Protein AF-A0A060BVV2-F1 (afdb_monomer_lite)

Structure (mmCIF, N/CA/C/O backbone):
data_AF-A0A060BVV2-F1
#
_entry.id   AF-A0A060BVV2-F1
#
loop_
_atom_site.group_PDB
_atom_site.id
_atom_site.type_symbol
_atom_site.label_atom_id
_atom_site.label_alt_id
_atom_site.label_comp_id
_atom_site.la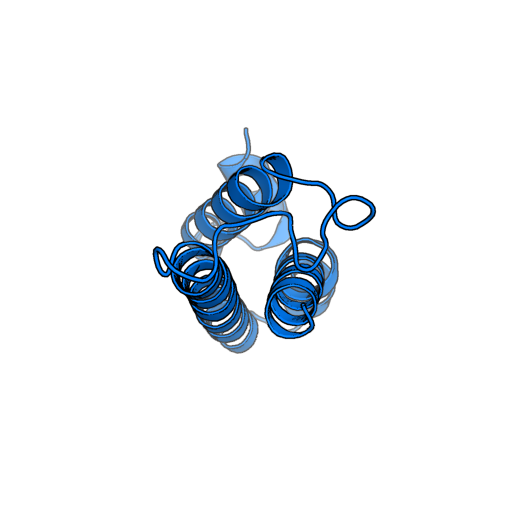bel_asym_id
_atom_site.label_entity_id
_atom_site.label_seq_id
_atom_site.pdbx_PDB_ins_code
_atom_site.Cartn_x
_atom_site.Cartn_y
_atom_site.Cartn_z
_atom_site.occupancy
_atom_site.B_iso_or_equiv
_atom_site.auth_seq_id
_atom_site.auth_comp_id
_atom_site.auth_asym_id
_atom_site.auth_atom_id
_atom_site.pdbx_PDB_model_num
ATOM 1 N N . MET A 1 1 ? 10.329 5.323 15.107 1.00 74.25 1 MET A N 1
ATOM 2 C CA . MET A 1 1 ? 9.624 6.418 14.407 1.00 74.25 1 MET A CA 1
ATOM 3 C C . MET A 1 1 ? 8.370 5.903 13.708 1.00 74.25 1 MET A C 1
ATOM 5 O O . MET A 1 1 ? 7.292 6.220 14.181 1.00 74.25 1 MET A O 1
ATOM 9 N N . LEU A 1 2 ? 8.480 5.040 12.684 1.00 87.19 2 LEU A N 1
ATOM 10 C CA . LEU A 1 2 ? 7.312 4.551 11.927 1.00 87.19 2 LEU A CA 1
ATOM 11 C C . LEU A 1 2 ? 6.281 3.800 12.787 1.00 87.19 2 LEU A C 1
ATOM 13 O O . LEU A 1 2 ? 5.104 4.111 12.706 1.00 87.19 2 LEU A O 1
ATOM 17 N N . MET A 1 3 ? 6.725 2.881 13.656 1.00 89.69 3 MET A N 1
ATOM 18 C CA . MET A 1 3 ? 5.846 2.161 14.598 1.00 89.69 3 MET A CA 1
ATOM 19 C C . MET A 1 3 ? 5.041 3.093 15.513 1.00 89.69 3 MET A C 1
ATOM 21 O O . MET A 1 3 ? 3.891 2.803 15.809 1.00 89.69 3 MET A O 1
ATOM 25 N N . ILE A 1 4 ? 5.647 4.198 15.962 1.00 90.81 4 ILE A N 1
ATOM 26 C CA . ILE A 1 4 ? 4.978 5.170 16.836 1.00 90.81 4 ILE A CA 1
ATOM 27 C C . ILE A 1 4 ? 3.900 5.902 16.037 1.00 90.81 4 ILE A C 1
ATOM 29 O O . ILE A 1 4 ? 2.756 5.929 16.469 1.00 90.81 4 ILE A O 1
ATOM 33 N N . PHE A 1 5 ? 4.239 6.379 14.835 1.00 93.00 5 PHE A N 1
ATOM 34 C CA . PHE A 1 5 ? 3.288 7.039 13.942 1.00 93.00 5 PHE A CA 1
ATOM 35 C C . PHE A 1 5 ? 2.056 6.167 13.670 1.00 93.00 5 PHE A C 1
ATOM 37 O O . PHE A 1 5 ? 0.932 6.599 13.900 1.00 93.00 5 PHE A O 1
ATOM 44 N N . VAL A 1 6 ? 2.239 4.915 13.240 1.00 93.19 6 VAL A N 1
ATOM 45 C CA . VAL A 1 6 ? 1.084 4.054 12.936 1.00 93.19 6 VAL A CA 1
ATOM 46 C C . VAL A 1 6 ? 0.302 3.649 14.189 1.00 93.19 6 VAL A C 1
ATOM 48 O O . VAL A 1 6 ? -0.912 3.495 14.109 1.00 93.19 6 VAL A O 1
ATOM 51 N N . ALA A 1 7 ? 0.951 3.534 15.353 1.00 93.25 7 ALA A N 1
ATOM 52 C CA . ALA A 1 7 ? 0.252 3.302 16.615 1.00 93.25 7 ALA A CA 1
ATOM 53 C C . ALA A 1 7 ? -0.613 4.501 17.028 1.00 93.25 7 ALA A C 1
ATOM 55 O O . ALA A 1 7 ? -1.695 4.301 17.573 1.00 93.25 7 ALA A O 1
ATOM 56 N N . GLU A 1 8 ? -0.164 5.727 16.753 1.00 93.44 8 GLU A N 1
ATOM 57 C CA . GLU A 1 8 ? -0.951 6.945 16.979 1.00 93.44 8 GLU A CA 1
ATOM 58 C C . GLU A 1 8 ? -2.166 7.029 16.045 1.00 93.44 8 GLU A C 1
ATOM 60 O O . GLU A 1 8 ? -3.204 7.538 16.457 1.00 93.44 8 GLU A O 1
ATOM 65 N N . GLN A 1 9 ? -2.063 6.511 14.814 1.00 92.62 9 GLN A N 1
ATOM 66 C CA . GLN A 1 9 ? -3.170 6.544 13.849 1.00 92.62 9 GLN A CA 1
ATOM 67 C C . GLN A 1 9 ? -4.181 5.403 14.036 1.00 92.62 9 GLN A C 1
ATOM 69 O O . GLN A 1 9 ? -5.378 5.614 13.856 1.00 92.62 9 GLN A O 1
ATOM 74 N N . PHE A 1 10 ? -3.714 4.191 14.358 1.00 93.00 10 PHE A N 1
ATOM 75 C CA . PHE A 1 10 ? -4.532 2.967 14.282 1.00 93.00 10 PHE A CA 1
ATOM 76 C C . PHE A 1 10 ? -4.599 2.174 15.595 1.00 93.00 10 PHE A C 1
ATOM 78 O O . PHE A 1 10 ? -5.321 1.182 15.688 1.00 93.00 10 PHE A O 1
ATOM 85 N N . GLY A 1 11 ? -3.857 2.594 16.621 1.00 90.25 11 GLY A N 1
ATOM 86 C CA . GLY A 1 11 ? -3.724 1.876 17.885 1.00 90.25 11 GLY A CA 1
ATOM 87 C C . GLY A 1 11 ? -2.604 0.830 17.883 1.00 90.25 11 GLY A C 1
ATOM 88 O O . GLY A 1 11 ? -2.151 0.340 16.850 1.00 90.25 11 GLY A O 1
ATOM 89 N N . GLN A 1 12 ? -2.149 0.470 19.086 1.00 91.44 12 GLN A N 1
ATOM 90 C CA . GLN A 1 12 ? -1.034 -0.466 19.294 1.00 91.44 12 GLN A CA 1
ATOM 91 C C . GLN A 1 12 ? -1.222 -1.856 18.656 1.00 91.44 12 GLN A C 1
ATOM 93 O O . GLN A 1 12 ? -0.251 -2.349 18.081 1.00 91.44 12 GLN A O 1
ATOM 98 N N . PRO A 1 13 ? -2.411 -2.497 18.703 1.00 92.12 13 PRO A N 1
ATOM 99 C CA . PRO A 1 13 ? -2.588 -3.827 18.114 1.00 92.12 13 PRO A CA 1
ATOM 100 C C . PRO A 1 13 ? -2.324 -3.865 16.602 1.00 92.12 13 PRO A C 1
ATOM 102 O O . PRO A 1 13 ? -1.782 -4.840 16.093 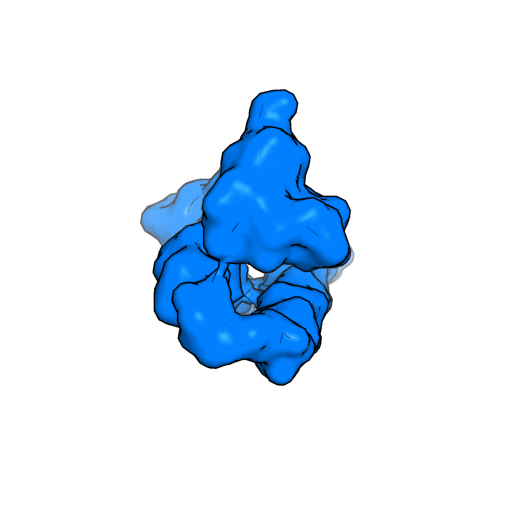1.00 92.12 13 PRO A O 1
ATOM 105 N N . GLU A 1 14 ? -2.649 -2.779 15.900 1.00 92.62 14 GLU A N 1
ATOM 106 C CA . GLU A 1 14 ? -2.585 -2.683 14.436 1.00 92.62 14 GLU A CA 1
ATOM 107 C C . GLU A 1 14 ? -1.247 -2.134 13.927 1.00 92.62 14 GLU A C 1
ATOM 109 O O . GLU A 1 14 ? -0.887 -2.287 12.755 1.00 92.62 14 GLU A O 1
ATOM 114 N N . ALA A 1 15 ? -0.480 -1.510 14.822 1.00 93.94 15 ALA A N 1
ATOM 115 C CA . ALA A 1 15 ? 0.742 -0.789 14.508 1.00 93.94 15 ALA A CA 1
ATOM 116 C C . ALA A 1 15 ? 1.814 -1.666 13.846 1.00 93.94 15 ALA A C 1
ATOM 118 O O . ALA A 1 15 ? 2.498 -1.219 12.928 1.00 93.94 15 ALA A O 1
ATOM 119 N N . GLY A 1 16 ? 1.979 -2.913 14.293 1.00 96.06 16 GLY A N 1
ATOM 120 C CA . GLY A 1 16 ? 3.008 -3.804 13.749 1.00 96.06 16 GLY A CA 1
ATOM 121 C C . GLY A 1 16 ? 2.798 -4.092 12.261 1.00 96.06 16 GLY A C 1
ATOM 122 O O . GLY A 1 16 ? 3.704 -3.903 11.447 1.00 96.06 16 GLY A O 1
ATOM 123 N N . GLU A 1 17 ? 1.579 -4.491 11.908 1.00 96.94 17 GLU A N 1
ATOM 124 C CA . GLU A 1 17 ? 1.208 -4.837 10.537 1.00 96.94 17 GLU A CA 1
ATOM 125 C C . GLU A 1 17 ? 1.157 -3.593 9.637 1.00 96.94 17 GLU A C 1
ATOM 127 O O . GLU A 1 17 ? 1.731 -3.590 8.545 1.00 96.94 17 GLU A O 1
ATOM 132 N N . ALA A 1 18 ? 0.590 -2.491 10.137 1.00 97.38 18 ALA A N 1
ATOM 133 C CA . ALA A 1 18 ? 0.519 -1.231 9.402 1.00 97.38 18 ALA A CA 1
ATOM 134 C C . ALA A 1 18 ? 1.919 -0.661 9.104 1.00 97.38 18 ALA A C 1
ATOM 136 O O . ALA A 1 18 ? 2.184 -0.209 7.989 1.00 97.38 18 ALA A O 1
ATOM 137 N N . ALA A 1 19 ? 2.848 -0.726 10.069 1.00 97.31 19 ALA A N 1
ATOM 138 C CA . ALA A 1 19 ? 4.235 -0.307 9.863 1.00 97.31 19 ALA A CA 1
ATOM 139 C C . ALA A 1 19 ? 4.942 -1.179 8.822 1.00 97.31 19 ALA A C 1
ATOM 141 O O . ALA A 1 19 ? 5.689 -0.653 7.995 1.00 97.31 19 ALA A O 1
ATOM 142 N N . TYR A 1 20 ? 4.719 -2.496 8.851 1.00 97.56 20 TYR A N 1
ATOM 143 C CA . TYR A 1 20 ? 5.306 -3.405 7.871 1.00 97.56 20 TYR A CA 1
ATOM 144 C C . TYR A 1 20 ? 4.837 -3.070 6.452 1.00 97.56 20 TYR A C 1
ATOM 146 O O . TYR A 1 20 ? 5.669 -2.956 5.546 1.00 97.56 20 TYR A O 1
ATOM 154 N N . ILE A 1 21 ? 3.527 -2.884 6.263 1.00 98.25 21 ILE A N 1
ATOM 155 C CA . ILE A 1 21 ? 2.944 -2.579 4.954 1.00 98.25 21 ILE A CA 1
ATOM 156 C C . ILE A 1 21 ? 3.463 -1.237 4.448 1.00 98.25 21 ILE A C 1
ATOM 158 O O . ILE A 1 21 ? 3.988 -1.173 3.340 1.00 98.25 21 ILE A O 1
ATOM 162 N N . LEU A 1 22 ? 3.392 -0.192 5.276 1.00 97.56 22 LEU A N 1
ATOM 163 C CA . LEU A 1 22 ? 3.830 1.149 4.899 1.00 97.56 22 LEU A CA 1
ATOM 164 C C . LEU A 1 22 ? 5.325 1.183 4.550 1.00 97.56 22 LEU A C 1
ATOM 166 O O . LEU A 1 22 ? 5.714 1.744 3.530 1.00 97.56 22 LEU A O 1
ATOM 170 N N . ASN A 1 23 ? 6.173 0.520 5.341 1.00 97.62 23 ASN A N 1
ATOM 171 C CA . ASN A 1 23 ? 7.602 0.423 5.044 1.00 97.62 23 ASN A CA 1
ATOM 172 C C . ASN A 1 23 ? 7.877 -0.341 3.738 1.00 97.62 23 ASN A C 1
ATOM 174 O O . ASN A 1 23 ? 8.745 0.048 2.956 1.00 97.62 23 ASN A O 1
ATOM 178 N N . THR A 1 24 ? 7.141 -1.428 3.498 1.00 98.12 24 THR A N 1
ATOM 179 C CA . THR A 1 24 ? 7.282 -2.239 2.283 1.00 98.12 24 THR A CA 1
ATOM 180 C C . THR A 1 24 ? 6.841 -1.455 1.050 1.00 98.12 24 THR A C 1
ATOM 182 O O . THR A 1 24 ? 7.596 -1.395 0.083 1.00 98.12 24 THR A O 1
ATOM 185 N N . TYR A 1 25 ? 5.698 -0.768 1.122 1.00 97.81 25 TYR A N 1
ATOM 186 C CA . TYR A 1 25 ? 5.212 0.136 0.083 1.00 97.81 25 TYR A CA 1
ATOM 187 C C . TYR A 1 25 ? 6.239 1.218 -0.263 1.00 97.81 25 TYR A C 1
ATOM 189 O O . TYR A 1 25 ? 6.561 1.396 -1.437 1.00 97.81 25 TYR A O 1
ATOM 197 N N . CYS A 1 26 ? 6.794 1.905 0.743 1.00 96.69 26 CYS A N 1
ATOM 198 C CA . CYS A 1 26 ? 7.795 2.947 0.517 1.00 96.69 26 CYS A CA 1
ATOM 199 C C . CYS A 1 26 ? 9.044 2.391 -0.178 1.00 96.69 26 CYS A C 1
ATOM 201 O O . CYS A 1 26 ? 9.562 3.015 -1.097 1.00 96.69 26 CYS A O 1
ATOM 203 N N . ARG A 1 27 ? 9.510 1.203 0.229 1.00 96.81 27 ARG A N 1
ATOM 204 C CA . ARG A 1 27 ? 10.673 0.545 -0.383 1.00 96.81 27 ARG A CA 1
ATOM 205 C C . ARG A 1 27 ? 10.408 0.098 -1.820 1.00 96.81 27 ARG A C 1
ATOM 207 O O . ARG A 1 27 ? 11.313 0.158 -2.646 1.00 96.81 27 ARG A O 1
ATOM 214 N N . TYR A 1 28 ? 9.208 -0.389 -2.120 1.00 96.69 28 TYR A N 1
ATOM 215 C CA . TYR A 1 28 ? 8.850 -0.768 -3.486 1.00 96.69 28 TYR A CA 1
ATOM 216 C C . TYR A 1 28 ? 8.709 0.469 -4.375 1.00 96.69 28 TYR A C 1
ATOM 218 O O . TYR A 1 28 ? 9.346 0.546 -5.421 1.00 96.69 28 TYR A O 1
ATOM 226 N N . SER A 1 29 ? 7.983 1.484 -3.907 1.00 94.50 29 SER A N 1
ATOM 227 C CA . SER A 1 29 ? 7.739 2.730 -4.648 1.00 94.50 29 SER A CA 1
ATOM 228 C C . SER A 1 29 ? 8.985 3.612 -4.788 1.00 94.50 29 SER A C 1
ATOM 230 O O . SER A 1 29 ? 9.002 4.520 -5.609 1.00 94.50 29 SER A O 1
ATOM 232 N N . SER A 1 30 ? 10.053 3.361 -4.021 1.00 95.88 30 SER A N 1
ATOM 233 C CA . SER A 1 30 ? 11.339 4.040 -4.221 1.00 95.88 30 SER A CA 1
ATOM 234 C C . SER A 1 30 ? 12.166 3.468 -5.375 1.00 95.88 30 SER A C 1
ATOM 236 O O . SER A 1 30 ? 13.175 4.069 -5.731 1.00 95.88 30 SER A O 1
ATOM 238 N N . ARG A 1 31 ? 11.798 2.299 -5.927 1.00 96.06 31 ARG A N 1
ATOM 239 C CA . ARG A 1 31 ? 12.502 1.691 -7.073 1.00 96.06 31 ARG A CA 1
ATOM 240 C C . ARG A 1 31 ? 12.288 2.517 -8.346 1.00 96.06 31 ARG A C 1
ATOM 242 O O . ARG A 1 31 ? 13.235 2.750 -9.086 1.00 96.06 31 ARG A O 1
ATOM 249 N N . VAL A 1 32 ? 11.054 2.969 -8.557 1.00 95.44 32 VAL A N 1
ATOM 250 C CA . VAL A 1 32 ? 10.608 3.798 -9.681 1.00 95.44 32 VAL A CA 1
ATOM 251 C C . VAL A 1 32 ? 9.356 4.556 -9.241 1.00 95.44 32 VAL A C 1
ATOM 253 O O . VAL A 1 32 ? 8.508 3.993 -8.544 1.00 95.44 32 VAL A O 1
ATOM 256 N N . THR A 1 33 ? 9.253 5.838 -9.593 1.00 95.38 33 THR A N 1
ATOM 257 C CA . THR A 1 33 ? 8.055 6.624 -9.267 1.00 95.38 33 THR A CA 1
ATOM 258 C C . THR A 1 33 ? 6.907 6.247 -10.199 1.00 95.38 33 THR A C 1
ATOM 260 O O . THR A 1 33 ? 7.137 5.748 -11.298 1.00 95.38 33 THR A O 1
ATOM 263 N N . ALA A 1 34 ? 5.666 6.506 -9.785 1.00 94.75 34 ALA A N 1
ATOM 264 C CA . ALA A 1 34 ? 4.488 6.205 -10.598 1.00 94.75 34 ALA A CA 1
ATOM 265 C C . ALA A 1 34 ? 4.544 6.868 -11.987 1.00 94.75 34 ALA A C 1
ATOM 267 O O . ALA A 1 34 ? 4.112 6.290 -12.975 1.00 94.75 34 ALA A O 1
ATOM 268 N N . GLU A 1 35 ? 5.101 8.076 -12.065 1.00 96.69 35 GLU A N 1
ATOM 269 C CA . GLU A 1 35 ? 5.224 8.859 -13.296 1.00 96.69 35 GLU A CA 1
ATOM 270 C C . GLU A 1 35 ? 6.295 8.325 -14.254 1.00 96.69 35 GLU A C 1
ATOM 272 O O . GLU A 1 35 ? 6.242 8.628 -15.442 1.00 96.69 35 GLU A O 1
ATOM 277 N N . MET A 1 36 ? 7.275 7.581 -13.734 1.00 97.31 36 MET A N 1
ATOM 278 C CA . MET A 1 36 ? 8.406 7.050 -14.499 1.00 97.31 36 MET A CA 1
ATOM 279 C C . MET A 1 36 ? 8.273 5.556 -14.805 1.00 97.31 36 MET A C 1
ATOM 281 O O . MET A 1 36 ? 9.099 5.030 -15.542 1.00 97.31 36 MET A O 1
ATOM 285 N N . LEU A 1 37 ? 7.288 4.873 -14.215 1.00 97.12 37 LEU A N 1
ATOM 286 C CA . LEU A 1 37 ? 7.005 3.470 -14.491 1.00 97.12 37 LEU A CA 1
ATOM 287 C C . LEU A 1 37 ? 6.379 3.330 -15.883 1.00 97.12 37 LEU A C 1
ATOM 289 O O . LEU A 1 37 ? 5.406 4.015 -16.200 1.00 97.12 37 LEU A O 1
ATOM 293 N N . ASP A 1 38 ? 6.924 2.406 -16.666 1.00 96.00 38 ASP A N 1
ATOM 294 C CA . ASP A 1 38 ? 6.456 2.027 -17.996 1.00 96.00 38 ASP A CA 1
ATOM 295 C C . ASP A 1 38 ? 6.700 0.529 -18.280 1.00 96.00 38 ASP A C 1
ATOM 297 O O . ASP A 1 38 ? 7.264 -0.202 -17.459 1.00 96.00 38 ASP A O 1
ATOM 301 N N . ASP A 1 39 ? 6.296 0.076 -19.469 1.00 94.25 39 ASP A N 1
ATOM 302 C CA . ASP A 1 39 ? 6.408 -1.310 -19.948 1.00 94.25 39 ASP A CA 1
ATOM 303 C C . ASP A 1 39 ? 7.860 -1.779 -20.182 1.00 94.25 39 ASP A C 1
ATOM 305 O O . ASP A 1 39 ? 8.104 -2.966 -20.401 1.00 94.25 39 ASP A O 1
ATOM 309 N N . GLN A 1 40 ? 8.837 -0.867 -20.134 1.00 94.94 40 GLN A N 1
ATOM 310 C CA . GLN A 1 40 ? 10.264 -1.150 -20.333 1.00 94.94 40 GLN A CA 1
ATOM 311 C C . GLN A 1 40 ? 11.077 -1.053 -19.034 1.00 94.94 40 GLN A C 1
ATOM 313 O O . GLN A 1 40 ? 12.282 -1.314 -19.032 1.00 94.94 40 GLN A O 1
ATOM 318 N N . THR A 1 41 ? 10.435 -0.689 -17.921 1.00 95.69 41 THR A N 1
ATOM 319 C CA . THR A 1 41 ? 11.102 -0.445 -16.637 1.00 95.69 41 THR A CA 1
ATOM 320 C C . THR A 1 41 ? 11.711 -1.716 -16.041 1.00 95.69 41 THR A C 1
ATOM 322 O O . THR A 1 41 ? 12.797 -1.663 -15.461 1.00 95.69 41 THR A O 1
ATOM 325 N N . TYR A 1 42 ? 11.038 -2.859 -16.195 1.00 95.62 42 TYR A N 1
ATOM 326 C CA . TYR A 1 42 ? 11.521 -4.164 -15.737 1.00 95.62 42 TYR A CA 1
ATOM 327 C C . TYR A 1 42 ? 11.595 -5.154 -16.891 1.00 95.62 42 TYR A C 1
ATOM 329 O O . TYR A 1 42 ? 10.871 -5.056 -17.880 1.00 95.62 42 TYR A O 1
ATOM 337 N N . ASN A 1 43 ? 12.469 -6.148 -16.766 1.00 94.69 43 ASN A N 1
ATOM 338 C CA . ASN A 1 43 ? 12.643 -7.125 -17.828 1.00 94.69 43 ASN A CA 1
ATOM 339 C C . ASN A 1 43 ? 11.499 -8.162 -17.831 1.00 94.69 43 ASN A C 1
ATOM 341 O O . ASN A 1 43 ? 11.285 -8.891 -16.858 1.00 94.69 43 ASN A O 1
ATOM 345 N N . LEU A 1 44 ? 10.778 -8.249 -18.953 1.00 94.25 44 LEU A N 1
ATOM 346 C CA . LEU A 1 44 ? 9.687 -9.208 -19.129 1.00 94.25 44 LEU A CA 1
ATOM 347 C C . LEU A 1 44 ? 10.189 -10.644 -19.360 1.00 94.25 44 LEU A C 1
ATOM 349 O O . LEU A 1 44 ? 9.639 -11.587 -18.794 1.00 94.25 44 LEU A O 1
ATOM 353 N N . GLU A 1 45 ? 11.243 -10.823 -20.160 1.00 95.25 45 GLU A N 1
ATOM 354 C CA . GLU A 1 45 ? 11.785 -12.142 -20.522 1.00 95.25 45 GLU A CA 1
ATOM 355 C C . GLU A 1 45 ? 12.389 -12.882 -19.322 1.00 95.25 45 GLU A C 1
ATOM 357 O O . GLU A 1 45 ? 12.27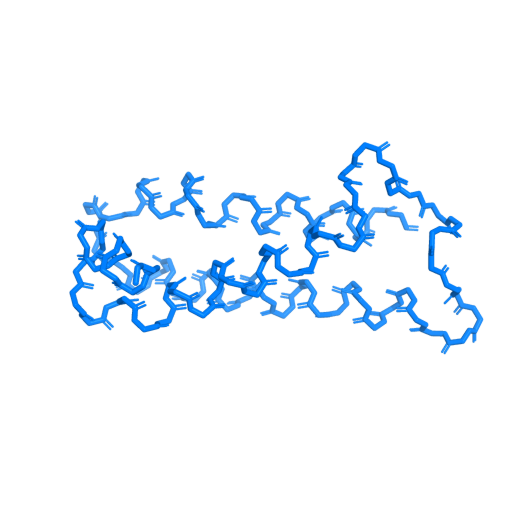2 -14.103 -19.216 1.00 95.25 45 GLU A O 1
ATOM 362 N N . SER A 1 46 ? 13.013 -12.148 -18.397 1.00 96.00 46 SER A N 1
ATOM 363 C CA . SER A 1 46 ? 13.553 -12.709 -17.156 1.00 96.00 46 SER A CA 1
ATOM 364 C C . SER A 1 46 ? 12.466 -13.021 -16.120 1.00 96.00 46 SER A C 1
ATOM 366 O O . SER A 1 46 ? 12.745 -13.702 -15.132 1.00 96.00 46 SER A O 1
ATOM 368 N N . GLY A 1 47 ? 11.238 -12.530 -16.329 1.00 95.31 47 GLY A N 1
ATOM 369 C CA . GLY A 1 47 ? 10.136 -12.613 -15.372 1.00 95.31 47 GLY A CA 1
ATOM 370 C C . GLY A 1 47 ? 10.221 -11.598 -14.229 1.00 95.31 47 GLY A C 1
ATOM 371 O O . GLY A 1 47 ? 9.432 -11.686 -13.288 1.00 95.31 47 GLY A O 1
ATOM 372 N N . GLU A 1 48 ? 11.147 -10.636 -14.292 1.00 96.06 48 GLU A N 1
ATOM 373 C CA . GLU A 1 48 ? 11.294 -9.594 -13.273 1.00 96.06 48 GLU A CA 1
ATOM 374 C C . GLU A 1 48 ? 10.017 -8.768 -13.135 1.00 96.06 48 GLU A C 1
ATOM 376 O O . GLU A 1 48 ? 9.556 -8.568 -12.012 1.00 96.06 48 GLU A O 1
ATOM 381 N N . PHE A 1 49 ? 9.408 -8.376 -14.262 1.00 95.50 49 PHE A N 1
ATOM 382 C CA . PHE A 1 49 ? 8.165 -7.600 -14.265 1.00 95.50 49 PHE A CA 1
ATOM 383 C C . PHE A 1 49 ? 7.050 -8.332 -13.506 1.00 95.50 49 PHE A C 1
ATOM 385 O O . PHE A 1 49 ? 6.473 -7.810 -12.557 1.00 95.50 49 PHE A O 1
ATOM 392 N N . LYS A 1 50 ? 6.834 -9.612 -13.834 1.00 95.94 50 LYS A N 1
ATOM 393 C CA . LYS A 1 50 ? 5.857 -10.451 -13.133 1.00 95.94 50 LYS A CA 1
ATOM 394 C C . LYS A 1 50 ? 6.141 -10.530 -11.632 1.00 95.94 50 LYS A C 1
ATOM 396 O O . LYS A 1 50 ? 5.215 -10.448 -10.831 1.00 95.94 50 LYS A O 1
ATOM 401 N N . MET A 1 51 ? 7.402 -10.709 -11.248 1.00 97.12 51 MET A N 1
ATOM 402 C CA . MET A 1 51 ? 7.786 -10.816 -9.843 1.00 97.12 51 MET A CA 1
ATOM 403 C C . MET A 1 51 ? 7.446 -9.539 -9.067 1.00 97.12 51 MET A C 1
ATOM 405 O O . MET A 1 51 ? 6.861 -9.630 -7.990 1.00 97.12 51 MET A O 1
ATOM 409 N N . VAL A 1 52 ? 7.779 -8.357 -9.595 1.00 96.38 52 VAL A N 1
ATOM 410 C CA . VAL A 1 52 ? 7.497 -7.090 -8.900 1.00 96.38 52 VAL A CA 1
ATOM 411 C C . VAL A 1 52 ? 6.001 -6.764 -8.866 1.00 96.38 52 VAL A C 1
ATOM 413 O O . VAL A 1 52 ? 5.521 -6.266 -7.845 1.00 96.38 52 VAL A O 1
ATOM 416 N N . THR A 1 53 ? 5.246 -7.111 -9.912 1.00 96.81 53 THR A N 1
ATOM 417 C CA . THR A 1 53 ? 3.780 -6.990 -9.919 1.00 96.81 53 THR A CA 1
ATOM 418 C C . THR A 1 53 ? 3.151 -7.927 -8.883 1.00 96.81 53 THR A C 1
ATOM 420 O O . THR A 1 53 ? 2.356 -7.482 -8.053 1.00 96.81 53 THR A O 1
ATOM 423 N N . ASP A 1 54 ? 3.575 -9.195 -8.830 1.00 97.94 54 ASP A N 1
ATOM 424 C CA . ASP A 1 54 ? 3.100 -10.164 -7.834 1.00 97.94 54 ASP A CA 1
ATOM 425 C C . ASP A 1 54 ? 3.432 -9.711 -6.390 1.00 97.94 54 ASP A C 1
ATOM 427 O O . ASP A 1 54 ? 2.617 -9.894 -5.480 1.00 97.94 54 ASP A O 1
ATOM 431 N N . GLU A 1 55 ? 4.596 -9.082 -6.159 1.00 97.81 55 GLU A N 1
ATOM 432 C CA . GLU A 1 55 ? 4.963 -8.487 -4.861 1.00 97.81 55 GLU A CA 1
ATOM 433 C C . GLU A 1 55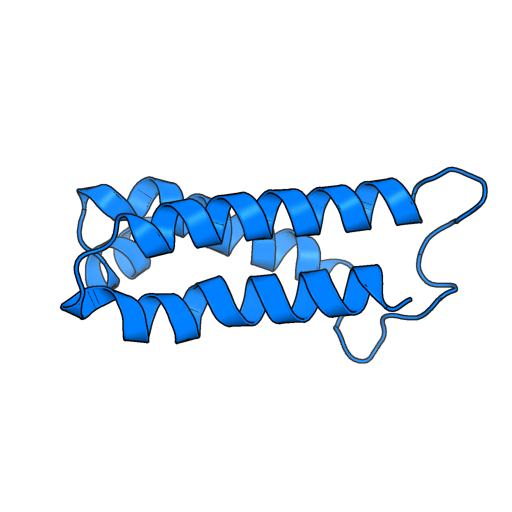 ? 3.973 -7.389 -4.429 1.00 97.81 55 GLU A C 1
ATOM 435 O O . GLU A 1 55 ? 3.543 -7.361 -3.268 1.00 97.81 55 GLU A O 1
ATOM 440 N N . PHE A 1 56 ? 3.593 -6.492 -5.345 1.00 97.69 56 PHE A N 1
ATOM 441 C CA . PHE A 1 56 ? 2.630 -5.426 -5.063 1.00 97.69 56 PHE A CA 1
ATOM 442 C C . PHE A 1 56 ? 1.212 -5.962 -4.839 1.00 97.69 56 PHE A C 1
ATOM 444 O O . PHE A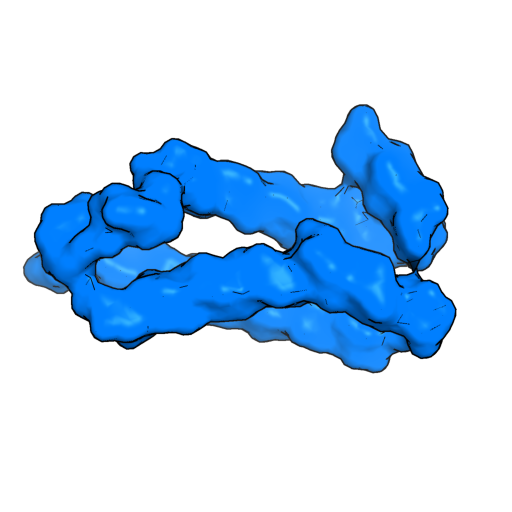 1 56 ? 0.566 -5.554 -3.872 1.00 97.69 56 PHE A O 1
ATOM 451 N N . LEU A 1 57 ? 0.749 -6.915 -5.652 1.00 98.06 57 LEU A N 1
ATOM 452 C CA . LEU A 1 57 ? -0.560 -7.561 -5.478 1.00 98.06 57 LEU A CA 1
ATOM 453 C C . LEU A 1 57 ? -0.646 -8.312 -4.139 1.00 98.06 57 LEU A C 1
ATOM 455 O O . LEU A 1 57 ? -1.660 -8.263 -3.437 1.00 98.06 57 LEU A O 1
ATOM 459 N N . ALA A 1 58 ? 0.440 -8.968 -3.721 1.00 98.38 58 ALA A N 1
ATOM 460 C CA . ALA A 1 58 ? 0.511 -9.600 -2.408 1.00 98.38 58 ALA A CA 1
ATOM 461 C C . ALA A 1 58 ? 0.433 -8.570 -1.266 1.00 98.38 58 ALA A C 1
ATOM 463 O O . ALA A 1 58 ? -0.212 -8.828 -0.239 1.00 98.38 58 ALA A O 1
ATOM 464 N N . LEU A 1 59 ? 1.063 -7.402 -1.438 1.00 98.56 59 LEU A N 1
ATOM 465 C CA . LEU A 1 59 ? 0.999 -6.302 -0.478 1.00 98.56 59 LEU A CA 1
ATOM 466 C C . LEU A 1 59 ? -0.404 -5.682 -0.409 1.00 98.56 59 LEU A C 1
ATOM 468 O O . LEU A 1 59 ? -0.881 -5.415 0.694 1.00 98.56 59 LEU A O 1
ATOM 472 N N . GLU A 1 60 ? -1.086 -5.518 -1.544 1.00 98.56 60 GLU A N 1
ATOM 473 C CA . GLU A 1 60 ? -2.492 -5.101 -1.610 1.00 98.56 60 GLU A CA 1
ATOM 474 C C . GLU A 1 60 ? -3.401 -6.086 -0.873 1.00 98.56 60 GLU A C 1
ATOM 476 O O . GLU A 1 60 ? -4.184 -5.693 -0.009 1.00 98.56 60 GLU A O 1
ATOM 481 N N . ALA A 1 61 ? -3.276 -7.386 -1.146 1.00 98.50 61 ALA A N 1
ATOM 482 C CA . ALA A 1 61 ? -4.087 -8.388 -0.462 1.00 98.50 61 ALA A CA 1
ATOM 483 C C . ALA A 1 61 ? -3.858 -8.356 1.060 1.00 98.50 61 ALA A C 1
ATOM 485 O O . ALA A 1 61 ? -4.782 -8.567 1.850 1.00 98.50 61 ALA A O 1
ATOM 486 N N . ARG A 1 62 ? -2.620 -8.086 1.491 1.00 98.56 62 ARG A N 1
ATOM 487 C CA . ARG A 1 62 ? -2.262 -7.941 2.906 1.00 98.56 62 ARG A CA 1
ATOM 488 C C . ARG A 1 62 ? -2.875 -6.683 3.528 1.00 98.56 62 ARG A C 1
ATOM 490 O O . ARG A 1 62 ? -3.467 -6.788 4.602 1.00 98.56 62 ARG A O 1
ATOM 497 N N . SER A 1 63 ? -2.799 -5.537 2.852 1.00 98.38 63 SER A N 1
ATOM 498 C CA . SER A 1 63 ? -3.379 -4.280 3.339 1.00 98.38 63 SER A CA 1
ATOM 499 C C . SER A 1 63 ? -4.904 -4.312 3.376 1.00 98.38 63 SER A C 1
ATOM 501 O O . SER A 1 63 ? -5.498 -3.842 4.346 1.00 98.38 63 SER A O 1
ATOM 503 N N . LEU A 1 64 ? -5.552 -4.951 2.399 1.00 98.38 64 LEU A N 1
ATOM 504 C CA . LEU A 1 64 ? -7.001 -5.133 2.396 1.00 98.38 64 LEU A CA 1
ATOM 505 C C . LEU A 1 64 ? -7.463 -6.021 3.559 1.00 98.38 64 LEU A C 1
ATOM 507 O O . LEU A 1 64 ? -8.436 -5.687 4.235 1.00 98.38 64 LEU A O 1
ATOM 511 N N . ARG A 1 65 ? -6.745 -7.117 3.847 1.00 98.44 65 ARG A N 1
ATOM 512 C CA . ARG A 1 65 ? -7.044 -7.969 5.011 1.00 98.44 65 ARG A CA 1
ATOM 513 C C . ARG A 1 65 ? -6.968 -7.191 6.320 1.00 98.44 65 ARG A C 1
ATOM 515 O O . ARG A 1 65 ? -7.873 -7.330 7.140 1.00 98.44 65 ARG A O 1
ATOM 522 N N . GLN A 1 66 ? -5.933 -6.368 6.506 1.00 98.06 66 GLN A N 1
ATOM 523 C CA . GLN A 1 66 ? -5.848 -5.525 7.696 1.00 98.06 66 GLN A CA 1
ATOM 524 C C . GLN A 1 66 ? -6.999 -4.512 7.726 1.00 98.06 66 GLN A C 1
ATOM 526 O O . GLN A 1 66 ? -7.708 -4.442 8.723 1.00 98.06 66 GLN A O 1
ATOM 531 N N . TYR A 1 67 ? -7.259 -3.799 6.626 1.00 98.31 67 TYR A N 1
ATOM 532 C CA . TYR A 1 67 ? -8.354 -2.828 6.529 1.00 98.31 67 TYR A CA 1
ATOM 533 C C . TYR A 1 67 ? -9.718 -3.406 6.940 1.00 98.31 67 TYR A C 1
ATOM 535 O O . TYR A 1 67 ? -10.488 -2.748 7.641 1.00 98.31 67 TYR A O 1
ATOM 543 N N . MET A 1 68 ? -10.018 -4.645 6.535 1.00 97.38 68 MET A N 1
ATOM 544 C CA . MET A 1 68 ? -11.266 -5.325 6.898 1.00 97.38 68 MET A CA 1
ATOM 545 C C . MET A 1 68 ? -11.362 -5.660 8.393 1.00 97.38 68 MET A C 1
ATOM 547 O O . MET A 1 68 ? -12.474 -5.731 8.914 1.00 97.38 68 MET A O 1
ATOM 551 N N . ALA A 1 69 ? -10.229 -5.852 9.074 1.00 95.62 69 ALA A N 1
ATOM 552 C CA . ALA A 1 69 ? -10.161 -6.139 10.506 1.00 95.62 69 ALA A CA 1
ATOM 553 C C . ALA A 1 69 ? -10.181 -4.875 11.388 1.00 95.62 69 ALA A C 1
ATOM 555 O O . ALA A 1 69 ? -10.456 -4.970 12.584 1.00 95.62 69 ALA A O 1
ATOM 556 N N . LEU A 1 70 ? -9.917 -3.695 10.814 1.00 95.50 70 LEU A N 1
ATOM 557 C CA . LEU A 1 70 ? -9.894 -2.438 11.558 1.00 95.50 70 LEU A CA 1
ATOM 558 C C . LEU A 1 70 ? -11.274 -2.025 12.067 1.00 95.50 70 LEU A C 1
ATOM 560 O O . LEU A 1 70 ? -12.304 -2.236 11.421 1.00 95.50 70 LEU A O 1
ATOM 564 N N . SER A 1 71 ? -11.265 -1.310 13.193 1.00 94.81 71 SER A N 1
ATOM 565 C CA . SER A 1 71 ? -12.435 -0.555 13.638 1.00 94.81 71 SER A CA 1
ATOM 566 C C . SER A 1 71 ? -12.822 0.510 12.606 1.00 94.81 71 SER A C 1
ATOM 568 O O . SER A 1 71 ? -11.958 1.109 11.960 1.00 94.81 71 SER A O 1
ATOM 570 N N . ASP A 1 72 ? -14.120 0.796 12.481 1.00 95.31 72 ASP A N 1
ATOM 571 C CA . ASP A 1 72 ? -14.623 1.752 11.485 1.00 95.31 72 ASP A CA 1
ATOM 572 C C . ASP A 1 72 ? -14.022 3.157 11.643 1.00 95.31 72 ASP A C 1
ATOM 574 O O . ASP A 1 72 ? -13.800 3.844 10.653 1.00 95.31 72 ASP A O 1
ATOM 578 N N . GLN A 1 73 ? -13.661 3.551 12.869 1.00 95.00 73 GLN A N 1
ATOM 579 C CA . GLN A 1 73 ? -13.016 4.839 13.154 1.00 95.00 73 GLN A CA 1
ATOM 580 C C . GLN A 1 73 ? -11.627 4.968 12.509 1.00 95.00 73 GLN A C 1
ATOM 582 O O . GLN A 1 73 ? -11.201 6.071 12.180 1.00 95.00 73 GLN A O 1
ATOM 587 N N . CYS A 1 74 ? -10.919 3.851 12.319 1.00 95.2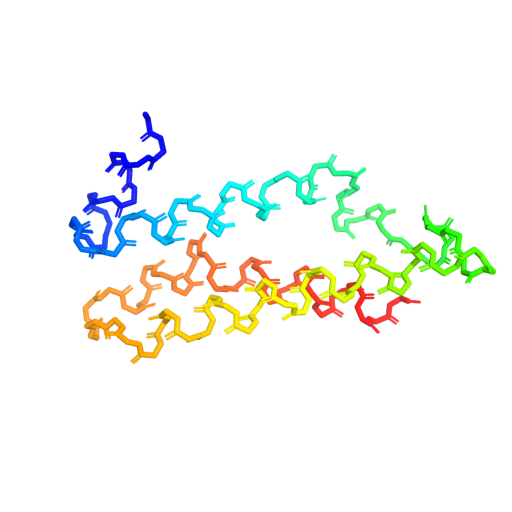5 74 CYS A N 1
ATOM 588 C CA . CYS A 1 74 ? -9.578 3.834 11.731 1.00 95.25 74 CYS A CA 1
ATOM 589 C C . CYS A 1 74 ? -9.602 3.660 10.207 1.00 95.25 74 CYS A C 1
ATOM 591 O O . CYS A 1 74 ? -8.600 3.938 9.547 1.00 95.25 74 CYS A O 1
ATOM 593 N N . LYS A 1 75 ? -10.719 3.188 9.634 1.00 96.31 75 LYS A N 1
ATOM 594 C CA . LYS A 1 75 ? -10.797 2.805 8.217 1.00 96.31 75 LYS A CA 1
ATOM 595 C C . LYS A 1 75 ? -10.484 3.960 7.276 1.00 96.31 75 LYS A C 1
ATOM 597 O O . LYS A 1 75 ? -9.713 3.766 6.341 1.00 96.31 75 LYS A O 1
ATOM 602 N N . ASP A 1 76 ? -11.017 5.152 7.518 1.00 97.75 76 ASP A N 1
ATOM 603 C CA . ASP A 1 76 ? -10.780 6.292 6.623 1.00 97.75 76 ASP A CA 1
ATOM 604 C C . ASP A 1 76 ? -9.307 6.712 6.610 1.00 97.75 76 ASP A C 1
ATOM 606 O O . ASP A 1 76 ? -8.708 6.845 5.540 1.00 97.75 76 ASP A O 1
ATOM 610 N N . ALA A 1 77 ? -8.695 6.833 7.792 1.00 96.94 77 ALA A N 1
ATOM 611 C CA . ALA A 1 77 ? -7.277 7.154 7.924 1.00 96.94 77 ALA A CA 1
ATOM 612 C C . ALA A 1 77 ? -6.396 6.066 7.293 1.00 96.94 77 ALA A C 1
ATOM 614 O O . ALA A 1 77 ? -5.476 6.368 6.534 1.00 96.94 77 ALA A O 1
ATOM 615 N N . TYR A 1 78 ? -6.705 4.790 7.541 1.00 98.19 78 TYR A N 1
ATOM 616 C CA . TYR A 1 78 ? -5.963 3.676 6.953 1.00 98.19 78 TYR A CA 1
ATOM 617 C C . TYR A 1 78 ? -6.095 3.655 5.432 1.00 98.19 78 TYR A C 1
ATOM 619 O O . TYR A 1 78 ? -5.120 3.404 4.721 1.00 98.19 78 TYR A O 1
ATOM 627 N N . LYS A 1 79 ? -7.291 3.961 4.915 1.00 98.19 79 LYS A N 1
ATOM 628 C CA . LYS A 1 79 ? -7.521 4.032 3.478 1.00 98.19 79 LYS A CA 1
ATOM 629 C C . LYS A 1 79 ? -6.647 5.096 2.830 1.00 98.19 79 LYS A C 1
ATOM 631 O O . LYS A 1 79 ? -6.018 4.808 1.821 1.00 98.19 79 LYS A O 1
ATOM 636 N N . GLN A 1 80 ? -6.582 6.286 3.418 1.00 97.75 80 GLN A N 1
ATOM 637 C CA . GLN A 1 80 ? -5.795 7.402 2.888 1.00 97.75 80 GLN A CA 1
ATOM 638 C C . GLN A 1 80 ? -4.285 7.159 2.986 1.00 97.75 80 GLN A C 1
ATOM 640 O O . GLN A 1 80 ? -3.557 7.440 2.039 1.00 97.75 80 GLN A O 1
ATOM 645 N N . LEU A 1 81 ? -3.817 6.642 4.124 1.00 97.06 81 LEU A N 1
ATOM 646 C CA . LEU A 1 81 ? -2.387 6.554 4.427 1.00 97.06 81 LEU A CA 1
ATOM 647 C C . LEU A 1 81 ? -1.723 5.268 3.924 1.00 97.06 81 LEU A C 1
ATOM 649 O O . LEU A 1 81 ? -0.511 5.261 3.722 1.00 97.06 81 LEU A O 1
ATOM 653 N N . ILE A 1 82 ? -2.481 4.177 3.770 1.00 98.00 82 ILE A N 1
ATOM 654 C CA . ILE A 1 82 ? -1.924 2.851 3.466 1.00 98.00 82 ILE A CA 1
ATOM 655 C C . ILE A 1 82 ? -2.632 2.198 2.284 1.00 98.00 82 ILE A C 1
ATOM 657 O O . ILE A 1 82 ? -1.984 1.917 1.278 1.00 98.00 82 ILE A O 1
ATOM 661 N N . LEU A 1 83 ? -3.940 1.938 2.386 1.00 98.44 83 LEU A N 1
ATOM 662 C CA . LEU A 1 83 ? -4.622 1.096 1.398 1.00 98.44 83 LEU A CA 1
ATOM 663 C C . LEU A 1 83 ? -4.597 1.732 0.007 1.00 98.44 83 LEU A C 1
ATOM 665 O O . LEU A 1 83 ? -4.133 1.098 -0.931 1.00 98.44 83 LEU A O 1
ATOM 669 N N . PHE A 1 84 ? -5.042 2.983 -0.131 1.00 98.31 84 PHE A N 1
ATOM 670 C CA . PHE A 1 84 ? -5.112 3.643 -1.433 1.00 98.31 84 PHE A CA 1
ATOM 671 C C . PHE A 1 84 ? -3.740 3.748 -2.121 1.00 98.31 84 PHE A C 1
ATOM 673 O O . PHE A 1 84 ? -3.663 3.329 -3.272 1.00 98.31 84 PHE A O 1
ATOM 680 N N . PRO A 1 85 ? -2.654 4.212 -1.466 1.00 98.12 85 PRO A N 1
ATOM 681 C CA . PRO A 1 85 ? -1.329 4.223 -2.089 1.00 98.12 85 PRO A CA 1
ATOM 682 C C . PRO A 1 85 ? -0.862 2.839 -2.562 1.00 98.12 85 PRO A C 1
ATOM 684 O O . PRO A 1 85 ? -0.351 2.709 -3.674 1.00 98.12 85 PRO A O 1
ATOM 687 N N . VAL A 1 86 ? -1.083 1.793 -1.754 1.00 98.50 86 VAL A N 1
ATOM 688 C CA . VAL A 1 86 ? -0.725 0.413 -2.122 1.00 98.50 86 VAL A CA 1
ATOM 689 C C . VAL A 1 86 ? -1.529 -0.060 -3.332 1.00 98.50 86 VAL A C 1
ATOM 691 O O . VAL A 1 86 ? -0.933 -0.567 -4.277 1.00 98.50 86 VAL A O 1
ATOM 694 N N . GLN A 1 87 ? -2.851 0.135 -3.330 1.00 98.44 87 GLN A N 1
ATOM 695 C CA . GLN A 1 87 ? -3.722 -0.263 -4.442 1.00 98.44 87 GLN A CA 1
ATOM 696 C C . GLN A 1 87 ? -3.414 0.514 -5.721 1.00 98.44 87 GLN A C 1
ATOM 698 O O . GLN A 1 87 ? -3.398 -0.063 -6.801 1.00 98.44 87 GLN A O 1
ATOM 703 N N . ALA A 1 88 ? -3.146 1.817 -5.608 1.00 97.94 88 ALA A N 1
ATOM 704 C CA . ALA A 1 88 ? -2.821 2.659 -6.750 1.00 97.94 88 ALA A CA 1
ATOM 705 C C . ALA A 1 88 ? -1.548 2.170 -7.452 1.00 97.94 88 ALA A C 1
ATOM 707 O O . ALA A 1 88 ? -1.552 2.005 -8.668 1.00 97.94 88 ALA A O 1
ATOM 708 N N . MET A 1 89 ? -0.490 1.882 -6.687 1.00 97.69 89 MET A N 1
ATOM 709 C CA . MET A 1 89 ? 0.749 1.347 -7.250 1.00 97.69 89 MET A CA 1
ATOM 710 C C . MET A 1 89 ? 0.586 -0.086 -7.759 1.00 97.69 89 MET A C 1
ATOM 712 O O . MET A 1 89 ? 1.061 -0.376 -8.849 1.00 97.69 89 MET A O 1
ATOM 716 N N . ALA A 1 90 ? -0.116 -0.963 -7.035 1.00 97.50 90 ALA A N 1
ATOM 717 C CA . ALA A 1 90 ? -0.361 -2.331 -7.493 1.00 97.50 90 ALA A CA 1
ATOM 718 C C . ALA A 1 90 ? -1.124 -2.363 -8.824 1.00 97.50 90 ALA A C 1
ATOM 720 O O . ALA A 1 90 ? -0.696 -3.030 -9.759 1.00 97.50 90 ALA A O 1
ATOM 721 N N . ASN A 1 91 ? -2.187 -1.565 -8.944 1.00 96.94 91 ASN A N 1
ATOM 722 C CA . ASN A 1 91 ? -2.948 -1.441 -10.182 1.00 96.94 91 ASN A CA 1
ATOM 723 C C . ASN A 1 91 ? -2.118 -0.829 -11.322 1.00 96.94 91 ASN A C 1
ATOM 725 O O . ASN A 1 91 ? -2.311 -1.192 -12.475 1.00 96.94 91 ASN A O 1
ATOM 729 N N . LEU A 1 92 ? -1.196 0.093 -11.025 1.00 96.62 92 LEU A N 1
ATOM 730 C CA . LEU A 1 92 ? -0.310 0.662 -12.043 1.00 96.62 92 LEU A CA 1
ATOM 731 C C . LEU A 1 92 ? 0.718 -0.364 -12.549 1.00 96.62 92 LEU A C 1
ATOM 733 O O . LEU A 1 92 ? 0.968 -0.424 -13.746 1.00 96.62 92 LEU A O 1
ATOM 737 N N . TYR A 1 93 ? 1.267 -1.192 -11.657 1.00 96.25 93 TYR A N 1
ATOM 738 C CA . TYR A 1 93 ? 2.162 -2.303 -12.007 1.00 96.25 93 TYR A CA 1
ATOM 739 C C . TYR A 1 93 ? 1.461 -3.445 -12.754 1.00 96.25 93 TYR A C 1
ATOM 741 O O . TYR A 1 93 ? 2.130 -4.200 -13.444 1.00 96.25 93 TYR A O 1
ATOM 749 N N . ASP A 1 94 ? 0.152 -3.619 -12.576 1.00 93.81 94 ASP A N 1
ATOM 750 C CA . ASP A 1 94 ? -0.639 -4.612 -13.321 1.00 93.81 94 ASP A CA 1
ATOM 751 C C . ASP A 1 94 ? -1.115 -4.073 -14.685 1.00 93.81 94 ASP A C 1
ATOM 753 O O . ASP A 1 94 ? -1.474 -4.838 -15.576 1.00 93.81 94 ASP A O 1
ATOM 757 N N . MET A 1 95 ? -1.136 -2.744 -14.854 1.00 95.31 95 MET A N 1
ATOM 758 C CA . MET A 1 95 ? -1.529 -2.082 -16.101 1.00 95.31 95 MET A CA 1
ATOM 759 C C . MET A 1 95 ? -0.434 -2.137 -17.176 1.00 95.31 95 MET A C 1
ATOM 761 O O . MET A 1 95 ? -0.768 -2.268 -18.356 1.00 95.31 95 MET A O 1
ATOM 765 N N . TYR A 1 96 ? 0.827 -1.948 -16.774 1.00 92.25 96 TYR A N 1
ATOM 766 C CA . TYR A 1 96 ? 2.007 -2.007 -17.647 1.00 92.25 96 TYR A CA 1
ATOM 767 C C . TYR A 1 96 ? 2.496 -3.448 -17.807 1.00 92.25 96 TYR A C 1
ATOM 769 O O . TYR A 1 96 ? 2.921 -3.786 -18.934 1.00 92.25 96 TYR A O 1
#

Secondary structure (DSSP, 8-state):
-HHHHHHHHH-HHHHHHHHHHHHHHHHHHTTS-TTT--TTSS-TTTTHHHHHHHHHHHHHHHHHHHHHHS-HHHHHHHIIIIIHHHHHHHHHHHH-

Sequence (96 aa):
MLMIFVAEQFGQPEAGEAAYILNTYCRYSSRVTAEMLDDQTYNLESGEFKMVTDEFLALEARSLRQYMALSDQCKDAYKQLILFPVQAMANLYDMY

pLDDT: mean 95.83, std 3.15, range [74.25, 98.56]

Foldseek 3Di:
DQLVVQCVQANNVLSVLLSVLLVLLVVLCVLDPLVGDDPPSDDVVVCRLVVSLVVLVVSLVSLVVSLVVGDPSRNVVSCVRGNVSSVVVSVSSVVD

Radius of gyration: 14.23 Å; chains: 1; bounding box: 28×22×40 Å